Protein AF-A0A2E7D246-F1 (afdb_monomer_lite)

Secondary structure (DSSP, 8-state):
----SHHHHHHHHHHHHHHHHHT--BGGGTTB-SS--S-TT-TTSPEEEEEEGGGTEEEEEEPP-

Radius of gyration: 13.75 Å; chains: 1; bounding box: 28×28×34 Å

pLDDT: mean 88.52, std 11.07, range [58.19, 97.94]

Foldseek 3Di:
DDQDDDVSVVVVVVVVVCCQQAAFFDVVVVRDHNDDDDDPPQPPFDWDWDADPVRPRIGTDGDRD

Sequence (65 aa):
MVFFGRKSLENAVREYVEHYHAERNHQGLGNELIEPVDDPDSVAGRIECRERLGGMLKFYHRRAA

Structure (mmCIF, N/CA/C/O backbone):
data_AF-A0A2E7D246-F1
#
_entry.id   AF-A0A2E7D246-F1
#
loop_
_atom_site.group_PDB
_atom_site.id
_atom_site.type_symbol
_atom_site.label_atom_id
_atom_site.label_alt_id
_atom_site.label_comp_id
_atom_site.label_asym_id
_atom_site.label_entity_id
_atom_site.label_seq_id
_atom_site.pdbx_PDB_ins_code
_atom_site.Cartn_x
_atom_site.Cartn_y
_atom_site.Cartn_z
_atom_site.occupancy
_atom_site.B_iso_or_equiv
_atom_site.auth_seq_id
_atom_site.auth_comp_id
_atom_site.auth_asym_id
_atom_site.auth_atom_id
_atom_site.pdbx_PDB_model_num
ATOM 1 N N . MET A 1 1 ? -10.847 -2.467 6.714 1.00 78.38 1 MET A N 1
ATOM 2 C CA . MET A 1 1 ? -10.015 -2.415 7.937 1.00 78.38 1 MET A CA 1
ATOM 3 C C . MET A 1 1 ? -10.356 -1.144 8.691 1.00 78.38 1 MET A C 1
ATOM 5 O O . MET A 1 1 ? -10.624 -0.142 8.044 1.00 78.38 1 MET A O 1
ATOM 9 N N . VAL A 1 2 ? -10.380 -1.190 10.021 1.00 86.50 2 VAL A N 1
ATOM 10 C CA . VAL A 1 2 ? -10.601 -0.019 10.882 1.00 86.50 2 VAL A CA 1
ATOM 11 C C . VAL A 1 2 ? -9.453 0.030 11.887 1.00 86.50 2 VAL A C 1
ATOM 13 O O . VAL A 1 2 ? -9.123 -0.996 12.481 1.00 86.50 2 VAL A O 1
ATOM 16 N N . PHE A 1 3 ? -8.819 1.193 12.039 1.00 92.19 3 PHE A N 1
ATOM 17 C CA . PHE A 1 3 ? -7.703 1.397 12.965 1.00 92.19 3 PHE A CA 1
ATOM 18 C C . PHE A 1 3 ? -8.236 1.830 14.330 1.00 92.19 3 PHE A C 1
ATOM 20 O O . PHE A 1 3 ? -8.813 2.909 14.470 1.00 92.19 3 PHE A O 1
ATOM 27 N N . PHE A 1 4 ? -8.054 0.987 15.344 1.00 95.25 4 PHE A N 1
ATOM 28 C CA . PHE A 1 4 ? -8.469 1.281 16.711 1.00 95.25 4 PHE A CA 1
ATOM 29 C C . PHE A 1 4 ? -7.304 1.864 17.513 1.00 95.25 4 PHE A C 1
ATOM 31 O O . PHE A 1 4 ? -6.3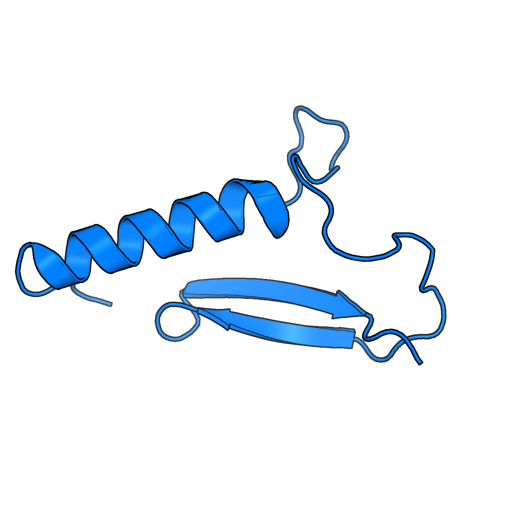81 1.166 17.936 1.00 95.25 4 PHE A O 1
ATOM 38 N N . GLY A 1 5 ? -7.358 3.179 17.727 1.00 96.75 5 GLY A N 1
ATOM 39 C CA . GLY A 1 5 ? -6.381 3.916 18.522 1.00 96.75 5 GLY A CA 1
ATOM 40 C C . GLY A 1 5 ? -5.092 4.264 17.772 1.00 96.75 5 GLY A C 1
ATOM 41 O O . GLY A 1 5 ? -4.768 3.705 16.723 1.0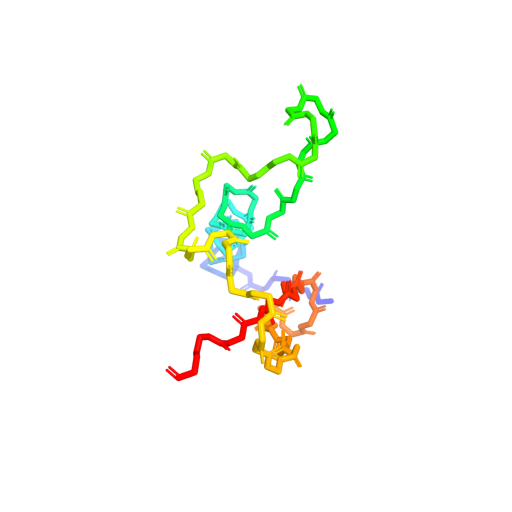0 96.75 5 GLY A O 1
ATOM 42 N N . ARG A 1 6 ? -4.335 5.204 18.351 1.00 97.69 6 ARG A N 1
ATOM 43 C CA . ARG A 1 6 ? -3.162 5.843 17.732 1.00 97.69 6 ARG A CA 1
ATOM 44 C C . ARG A 1 6 ? -2.120 4.847 17.220 1.00 97.69 6 ARG A C 1
ATOM 46 O O . ARG A 1 6 ? -1.727 4.942 16.068 1.00 97.69 6 ARG A O 1
ATOM 53 N N . LYS A 1 7 ? -1.738 3.861 18.037 1.00 97.31 7 LYS A N 1
ATOM 54 C CA . LYS A 1 7 ? -0.701 2.876 17.680 1.00 97.31 7 LYS A CA 1
ATOM 55 C C . LYS A 1 7 ? -1.039 2.095 16.408 1.00 97.31 7 LYS A C 1
ATOM 57 O O . LYS A 1 7 ? -0.158 1.823 15.601 1.00 97.31 7 LYS A O 1
ATOM 62 N N . SER A 1 8 ? -2.311 1.735 16.222 1.00 95.81 8 SER A N 1
ATOM 63 C CA . SER A 1 8 ? -2.737 1.007 15.021 1.00 95.81 8 SER A CA 1
ATOM 64 C C . SER A 1 8 ? -2.667 1.883 13.767 1.00 95.81 8 SER A C 1
ATOM 66 O O . SER A 1 8 ? -2.251 1.401 12.716 1.00 95.81 8 SER A O 1
ATOM 68 N N . LEU A 1 9 ? -2.999 3.173 13.893 1.00 96.25 9 LEU A N 1
ATOM 69 C CA . LEU A 1 9 ? -2.878 4.146 12.810 1.00 96.25 9 LEU A CA 1
ATOM 70 C C . LEU A 1 9 ? -1.410 4.429 12.474 1.00 96.25 9 LEU A C 1
ATOM 72 O O . LEU A 1 9 ? -1.050 4.414 11.305 1.00 96.25 9 LEU A O 1
ATOM 76 N N . GLU A 1 10 ? -0.558 4.634 13.480 1.00 97.94 10 GLU A N 1
ATOM 77 C CA . GLU A 1 10 ? 0.888 4.818 13.294 1.00 97.94 10 GLU A CA 1
ATOM 78 C C . GLU A 1 10 ? 1.506 3.622 12.565 1.00 97.94 10 GLU A C 1
ATOM 80 O O . GLU A 1 10 ? 2.247 3.803 11.601 1.00 97.94 10 GLU A O 1
ATOM 85 N N . ASN A 1 11 ? 1.142 2.399 12.967 1.00 96.75 11 ASN A N 1
ATOM 86 C CA . ASN A 1 11 ? 1.572 1.189 12.276 1.00 96.75 11 ASN A CA 1
ATOM 87 C C . ASN A 1 11 ? 1.109 1.190 10.814 1.00 96.75 11 ASN A C 1
ATOM 89 O O . ASN A 1 11 ? 1.910 0.952 9.922 1.00 96.75 11 ASN A O 1
ATOM 93 N N . ALA A 1 12 ? -0.163 1.496 10.554 1.00 96.94 12 ALA A N 1
ATOM 94 C CA . ALA A 1 12 ? -0.696 1.519 9.196 1.00 96.94 12 ALA A CA 1
ATOM 95 C C . ALA A 1 12 ? -0.023 2.559 8.294 1.00 96.94 12 ALA A C 1
ATOM 97 O O . ALA A 1 12 ? 0.268 2.264 7.138 1.00 96.94 12 ALA A O 1
ATOM 98 N N . VAL A 1 13 ? 0.253 3.754 8.822 1.00 97.44 13 VAL A N 1
ATOM 99 C CA . VAL A 1 13 ? 0.972 4.804 8.092 1.00 97.44 13 VAL A CA 1
ATOM 100 C C . VAL A 1 13 ? 2.402 4.364 7.791 1.00 97.44 13 VAL A C 1
ATOM 102 O O . VAL A 1 13 ? 2.849 4.542 6.663 1.00 97.44 13 VAL A O 1
ATOM 105 N N . ARG A 1 14 ? 3.100 3.743 8.752 1.00 97.75 14 ARG A N 1
ATOM 106 C CA . ARG A 1 14 ? 4.449 3.209 8.520 1.00 97.75 14 ARG A CA 1
ATOM 107 C C . ARG A 1 14 ? 4.450 2.164 7.402 1.00 97.75 14 ARG A C 1
ATOM 109 O O . ARG A 1 14 ? 5.196 2.319 6.442 1.00 97.75 14 ARG A O 1
ATOM 116 N N . GLU A 1 15 ? 3.570 1.163 7.484 1.00 97.50 15 GLU A N 1
ATOM 117 C CA . GLU A 1 15 ? 3.456 0.123 6.448 1.00 97.50 15 GLU A CA 1
ATOM 118 C C . GLU A 1 15 ? 3.107 0.712 5.073 1.00 97.50 15 GLU A C 1
ATOM 120 O O . GLU A 1 15 ? 3.599 0.239 4.052 1.00 97.50 15 GLU A O 1
ATOM 125 N N . TYR A 1 16 ? 2.268 1.753 5.036 1.00 96.69 16 TYR A N 1
ATOM 126 C CA . TYR A 1 16 ? 1.933 2.451 3.797 1.00 96.69 16 TYR A CA 1
ATOM 127 C C . TYR A 1 16 ? 3.137 3.178 3.197 1.00 96.69 16 TYR A C 1
ATOM 129 O O . TYR A 1 16 ? 3.351 3.081 1.994 1.00 96.69 16 TYR A O 1
ATOM 137 N N . VAL A 1 17 ? 3.917 3.904 4.003 1.00 97.38 17 VAL A N 1
ATOM 138 C CA . VAL A 1 17 ? 5.092 4.644 3.515 1.00 97.38 17 VAL A CA 1
ATOM 139 C C . VAL A 1 17 ? 6.157 3.686 2.984 1.00 97.38 17 VAL A C 1
ATOM 141 O O . VAL A 1 17 ? 6.689 3.915 1.901 1.00 97.38 17 VAL A O 1
ATOM 144 N N . GLU A 1 18 ? 6.412 2.585 3.692 1.00 96.25 18 GLU A N 1
ATOM 145 C CA . GLU A 1 18 ? 7.326 1.538 3.221 1.00 96.25 18 GLU A CA 1
ATOM 146 C C . GLU A 1 18 ? 6.853 0.936 1.891 1.00 96.25 18 GLU A C 1
ATOM 148 O O . GLU A 1 18 ? 7.626 0.860 0.939 1.00 96.25 18 GLU A O 1
ATOM 153 N N . HIS A 1 19 ? 5.568 0.572 1.786 1.00 95.94 19 HIS A N 1
ATOM 154 C CA . HIS A 1 19 ? 4.992 0.063 0.535 1.00 95.94 19 HIS A CA 1
ATOM 155 C C . HIS A 1 19 ? 5.086 1.093 -0.597 1.00 95.94 19 HIS A C 1
ATOM 157 O O . HIS A 1 19 ? 5.424 0.752 -1.729 1.00 95.94 19 HIS A O 1
ATOM 163 N N . TYR A 1 20 ? 4.827 2.364 -0.294 1.00 95.62 20 TYR A N 1
ATOM 164 C CA . TYR A 1 20 ? 4.853 3.445 -1.270 1.00 95.62 20 TYR A CA 1
ATOM 165 C C . TYR A 1 20 ? 6.245 3.633 -1.881 1.00 95.62 20 TYR A C 1
ATOM 167 O O . TYR A 1 20 ? 6.340 3.793 -3.094 1.00 95.62 20 TYR A O 1
ATOM 175 N N . HIS A 1 21 ? 7.315 3.602 -1.084 1.00 95.12 21 HIS A N 1
ATOM 176 C CA . HIS A 1 21 ? 8.669 3.785 -1.614 1.00 95.12 21 HIS A CA 1
ATOM 177 C C . HIS A 1 21 ? 9.209 2.530 -2.306 1.00 95.12 21 HIS A C 1
ATOM 179 O O . HIS A 1 21 ? 9.774 2.635 -3.397 1.00 95.12 21 HIS A O 1
ATOM 185 N N . ALA A 1 22 ? 9.007 1.361 -1.699 1.00 92.88 22 ALA A N 1
ATOM 186 C CA . ALA A 1 22 ? 9.737 0.151 -2.066 1.00 92.88 22 ALA A CA 1
ATOM 187 C C . ALA A 1 22 ? 8.937 -0.867 -2.890 1.00 92.88 22 ALA A C 1
ATOM 189 O O . ALA A 1 22 ? 9.520 -1.765 -3.488 1.00 92.88 22 ALA A O 1
ATOM 190 N N . GLU A 1 23 ? 7.606 -0.777 -2.912 1.00 93.69 23 GLU A N 1
ATOM 191 C CA . GLU A 1 23 ? 6.749 -1.847 -3.445 1.00 93.69 23 GLU A CA 1
ATOM 192 C C . GLU A 1 23 ? 5.690 -1.346 -4.454 1.00 93.69 23 GLU A C 1
ATOM 194 O O . GLU A 1 23 ? 5.010 -2.147 -5.101 1.00 93.69 23 GLU A O 1
ATOM 199 N N . ARG A 1 24 ? 5.531 -0.026 -4.631 1.00 93.31 24 ARG A N 1
ATOM 200 C CA . ARG A 1 24 ? 4.554 0.574 -5.553 1.00 93.31 24 ARG A CA 1
ATOM 201 C C . ARG A 1 24 ? 5.234 1.327 -6.690 1.00 93.31 24 ARG A C 1
ATOM 203 O O . ARG A 1 24 ? 5.949 2.290 -6.456 1.00 93.31 24 ARG A O 1
ATOM 210 N N . ASN A 1 25 ? 4.908 0.952 -7.923 1.00 91.81 25 ASN A N 1
ATOM 21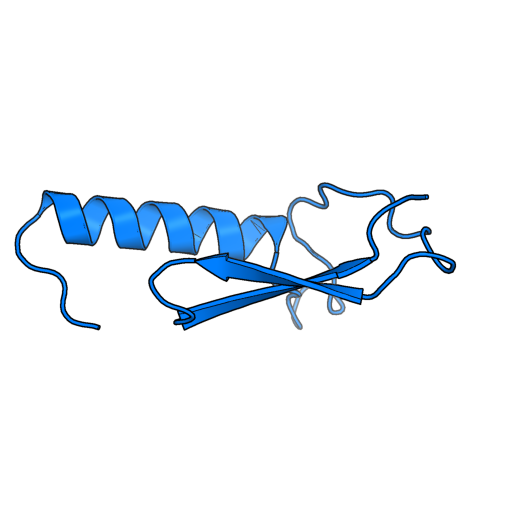1 C CA . ASN A 1 25 ? 5.354 1.674 -9.112 1.00 91.81 25 ASN A CA 1
ATOM 212 C C . ASN A 1 25 ? 4.666 3.038 -9.229 1.00 91.81 25 ASN A C 1
ATOM 214 O O . ASN A 1 25 ? 3.449 3.156 -9.031 1.00 91.81 25 ASN A O 1
ATOM 218 N N . HIS A 1 26 ? 5.433 4.055 -9.622 1.00 93.94 26 HIS A N 1
ATOM 219 C CA . HIS A 1 26 ? 4.942 5.427 -9.743 1.00 93.94 26 HIS A CA 1
ATOM 220 C C . HIS A 1 26 ? 4.892 5.875 -11.196 1.00 93.94 26 HIS A C 1
ATOM 222 O O . HIS A 1 26 ? 5.912 5.950 -11.874 1.00 93.94 26 HIS A O 1
ATOM 228 N N . GLN A 1 27 ? 3.706 6.257 -11.673 1.00 94.69 27 GLN A N 1
ATOM 229 C CA . GLN A 1 27 ? 3.522 6.726 -13.055 1.00 94.69 27 GLN A CA 1
ATOM 230 C C . GLN A 1 27 ? 4.371 7.964 -13.377 1.00 94.69 27 GLN A C 1
ATOM 232 O O . GLN A 1 27 ? 4.899 8.078 -14.478 1.00 94.69 27 GLN A O 1
ATOM 237 N N . GLY A 1 28 ? 4.548 8.866 -12.404 1.00 95.56 28 GLY A N 1
ATOM 238 C CA . GLY A 1 28 ? 5.416 10.040 -12.545 1.00 95.56 28 GLY A CA 1
ATOM 239 C C . GLY A 1 28 ? 6.913 9.717 -12.614 1.00 95.56 28 GLY A C 1
ATOM 240 O O . GLY A 1 28 ? 7.694 10.596 -12.954 1.00 95.56 28 GLY A O 1
ATOM 241 N N . LEU A 1 29 ? 7.300 8.472 -12.320 1.00 93.56 29 LEU A N 1
ATOM 242 C CA . LEU A 1 29 ? 8.670 7.955 -12.376 1.00 93.56 29 LEU A CA 1
ATOM 243 C C . LEU A 1 29 ? 8.795 6.841 -13.426 1.00 93.56 29 LEU A C 1
ATOM 245 O O . LEU A 1 29 ? 9.517 5.876 -13.231 1.00 93.56 29 LEU A O 1
ATOM 249 N N . GLY A 1 30 ? 8.016 6.898 -14.510 1.00 94.81 30 GLY A N 1
ATOM 250 C CA . GLY A 1 30 ? 8.104 5.885 -15.568 1.00 94.81 30 GLY A CA 1
ATOM 251 C C . GLY A 1 30 ? 7.624 4.486 -15.160 1.00 94.81 30 GLY A C 1
ATOM 252 O O . GLY A 1 30 ? 7.982 3.512 -15.811 1.00 94.81 30 GLY A O 1
ATOM 253 N N . ASN A 1 31 ? 6.776 4.379 -14.130 1.00 91.69 31 ASN A N 1
ATOM 254 C CA . ASN A 1 31 ? 6.375 3.121 -13.484 1.00 91.69 31 ASN A CA 1
ATOM 255 C C . ASN A 1 31 ? 7.520 2.383 -12.774 1.00 91.69 31 ASN A C 1
ATOM 257 O O . ASN A 1 31 ? 7.446 1.166 -12.611 1.00 91.69 31 ASN A O 1
ATOM 261 N N . GLU A 1 32 ? 8.525 3.110 -12.300 1.00 90.50 32 GLU A N 1
ATOM 262 C CA . GLU A 1 32 ? 9.590 2.565 -11.462 1.00 90.50 32 GLU A CA 1
ATOM 263 C C . GLU A 1 32 ? 9.270 2.722 -9.965 1.00 90.50 32 GLU A C 1
ATOM 265 O O . GLU A 1 32 ? 8.402 3.511 -9.559 1.00 90.50 32 GLU A O 1
ATOM 270 N N . LEU A 1 33 ? 9.962 1.926 -9.148 1.00 90.75 33 LEU A N 1
ATOM 271 C CA . LEU A 1 33 ? 9.987 2.058 -7.691 1.00 90.75 33 LEU A CA 1
ATOM 272 C C . LEU A 1 33 ? 10.884 3.236 -7.296 1.00 90.75 33 LEU A C 1
ATOM 274 O O . LEU A 1 33 ? 11.856 3.532 -7.985 1.00 90.75 33 LEU A O 1
ATOM 278 N N . ILE A 1 34 ? 10.587 3.884 -6.166 1.00 93.69 34 ILE A N 1
ATOM 279 C CA . ILE A 1 34 ? 11.464 4.940 -5.628 1.00 93.69 34 ILE A CA 1
ATOM 280 C C . ILE A 1 34 ? 12.723 4.303 -5.026 1.00 93.69 34 ILE A C 1
ATOM 282 O O . ILE A 1 34 ? 13.829 4.782 -5.256 1.00 93.69 34 ILE A O 1
ATOM 286 N N . GLU A 1 35 ? 12.547 3.211 -4.279 1.00 92.25 35 GLU A N 1
ATOM 287 C CA . GLU A 1 35 ? 13.618 2.464 -3.615 1.00 92.25 35 GLU A CA 1
ATOM 288 C C . GLU A 1 35 ? 13.519 0.974 -3.990 1.00 92.25 35 GLU A C 1
ATOM 290 O O . GLU A 1 35 ? 12.899 0.194 -3.266 1.00 92.25 35 GLU A O 1
ATOM 295 N N . PRO A 1 36 ? 14.066 0.551 -5.143 1.00 82.62 36 PRO A N 1
ATOM 296 C CA . PRO A 1 36 ? 14.030 -0.852 -5.547 1.00 82.62 36 PRO A CA 1
ATOM 297 C C . PRO A 1 36 ? 14.835 -1.729 -4.572 1.00 82.62 36 PRO A C 1
ATOM 299 O O . PRO A 1 36 ? 15.986 -1.428 -4.258 1.00 82.62 36 PRO A O 1
ATOM 302 N N . VAL A 1 37 ? 14.218 -2.813 -4.087 1.00 72.69 37 VAL A N 1
ATOM 303 C CA . VAL A 1 37 ? 14.795 -3.708 -3.058 1.00 72.69 37 VAL A CA 1
ATOM 304 C C . VAL A 1 37 ? 15.335 -5.019 -3.646 1.00 72.69 37 VAL A C 1
ATOM 306 O O . VAL A 1 37 ? 16.218 -5.632 -3.053 1.00 72.69 37 VAL A O 1
ATOM 309 N N . ASP A 1 38 ? 14.842 -5.429 -4.817 1.00 67.38 38 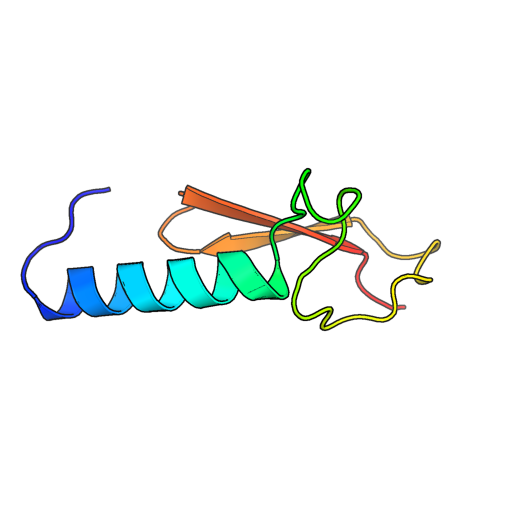ASP A N 1
ATOM 310 C CA . ASP A 1 38 ? 15.238 -6.657 -5.517 1.00 67.38 38 ASP A CA 1
ATOM 311 C C . ASP A 1 38 ? 15.911 -6.334 -6.858 1.00 67.38 38 ASP A C 1
ATOM 313 O O . ASP A 1 38 ? 15.693 -5.264 -7.428 1.00 67.38 38 ASP A O 1
ATOM 317 N N . ASP A 1 39 ? 16.697 -7.283 -7.374 1.00 63.62 39 ASP A N 1
ATOM 318 C CA . ASP A 1 39 ? 17.273 -7.205 -8.717 1.00 63.62 39 ASP A CA 1
ATOM 319 C C . ASP A 1 39 ? 16.134 -7.178 -9.764 1.00 63.62 39 ASP A C 1
ATOM 321 O O . ASP A 1 39 ? 15.404 -8.175 -9.899 1.00 63.62 39 ASP A O 1
ATOM 325 N N . PRO A 1 40 ? 15.929 -6.056 -10.484 1.00 58.19 40 PRO A N 1
ATOM 326 C CA . PRO A 1 40 ? 14.846 -5.917 -11.458 1.00 58.19 40 PRO A CA 1
ATOM 327 C C . PRO A 1 40 ? 14.937 -6.940 -12.605 1.00 58.19 40 PRO A C 1
ATOM 329 O O . PRO A 1 40 ? 13.936 -7.170 -13.288 1.00 58.19 40 PRO A O 1
ATOM 332 N N . ASP A 1 41 ? 16.084 -7.610 -12.772 1.00 58.25 41 ASP A N 1
ATOM 333 C CA . ASP A 1 41 ? 16.360 -8.563 -13.848 1.00 58.25 41 ASP A CA 1
ATOM 334 C C . ASP A 1 41 ? 16.040 -10.032 -13.498 1.00 58.25 41 ASP A C 1
ATOM 336 O O . ASP A 1 41 ? 16.371 -10.951 -14.255 1.00 58.25 41 ASP A O 1
ATOM 340 N N . SER A 1 42 ? 15.334 -10.306 -12.391 1.00 63.59 42 SER A N 1
ATOM 341 C CA . SER A 1 42 ? 14.833 -11.657 -12.074 1.00 63.59 42 SER A CA 1
ATOM 342 C C . SER A 1 42 ? 13.670 -12.071 -12.997 1.00 63.59 42 SER A C 1
ATOM 344 O O . SER A 1 42 ? 12.500 -12.156 -12.614 1.00 63.59 42 SER A O 1
ATOM 346 N N . VAL A 1 43 ? 13.978 -12.363 -14.263 1.00 66.00 43 VAL A N 1
ATOM 347 C CA . VAL A 1 43 ? 12.991 -12.755 -15.288 1.00 66.00 43 VAL A CA 1
ATOM 348 C C . VAL A 1 43 ? 12.496 -14.201 -15.094 1.00 66.00 43 VAL A C 1
ATOM 350 O O . VAL A 1 43 ? 11.444 -14.576 -15.615 1.00 66.00 43 VAL A O 1
ATOM 353 N N . ALA A 1 44 ? 13.195 -15.020 -14.300 1.00 73.44 44 ALA A N 1
ATOM 354 C CA . ALA A 1 44 ? 12.924 -16.456 -14.148 1.00 73.44 44 ALA A CA 1
ATOM 355 C C . ALA A 1 44 ? 12.183 -16.859 -12.851 1.00 73.44 44 ALA A C 1
ATOM 357 O O . ALA A 1 44 ? 11.866 -18.034 -12.673 1.00 73.44 44 ALA A O 1
ATOM 358 N N . GLY A 1 45 ? 11.877 -15.915 -11.953 1.00 78.31 45 GLY A N 1
ATOM 359 C CA . GLY A 1 45 ? 11.274 -16.210 -10.646 1.00 78.31 45 GLY A CA 1
ATOM 360 C C . GLY A 1 45 ? 9.760 -16.470 -10.655 1.00 78.31 45 GLY A C 1
ATOM 361 O O . GLY A 1 45 ? 9.021 -15.924 -11.483 1.00 78.31 45 GLY A O 1
ATOM 362 N N . ARG A 1 46 ? 9.276 -17.261 -9.680 1.00 86.50 46 ARG A N 1
ATOM 363 C CA . ARG A 1 46 ? 7.836 -17.416 -9.394 1.00 86.50 46 ARG A CA 1
ATOM 364 C C . ARG A 1 46 ? 7.266 -16.078 -8.923 1.00 86.50 46 ARG A C 1
ATOM 366 O O . ARG A 1 46 ? 7.855 -15.431 -8.062 1.00 86.50 46 ARG A O 1
ATOM 373 N N . ILE A 1 47 ? 6.098 -15.703 -9.448 1.00 88.75 47 ILE A N 1
ATOM 374 C CA . ILE A 1 47 ? 5.359 -14.536 -8.957 1.00 88.75 47 ILE A CA 1
ATOM 375 C C . ILE A 1 47 ? 4.762 -14.873 -7.588 1.00 88.75 47 ILE A C 1
ATOM 377 O O . ILE A 1 47 ? 3.957 -15.801 -7.461 1.00 88.75 47 ILE A O 1
ATOM 381 N N . GLU A 1 48 ? 5.146 -14.104 -6.579 1.00 90.31 48 GLU A N 1
ATOM 382 C CA . GLU A 1 48 ? 4.636 -14.174 -5.216 1.00 90.31 48 GLU A CA 1
ATOM 383 C C . GLU A 1 48 ? 3.974 -12.846 -4.833 1.00 90.31 48 GLU A C 1
ATOM 385 O O . GLU A 1 48 ? 4.345 -11.771 -5.310 1.00 90.31 48 GLU A O 1
ATOM 390 N N . CYS A 1 49 ? 2.961 -12.928 -3.971 1.00 92.31 49 CYS A N 1
ATOM 391 C CA . CYS A 1 49 ? 2.275 -11.762 -3.433 1.00 92.31 49 CYS A CA 1
ATOM 392 C C . CYS A 1 49 ? 2.650 -11.599 -1.964 1.00 92.31 49 CYS A C 1
ATOM 394 O O . CYS A 1 49 ? 2.405 -12.497 -1.157 1.00 92.31 49 CYS A O 1
ATOM 396 N N . ARG A 1 50 ? 3.225 -10.448 -1.622 1.00 92.12 50 ARG A N 1
ATOM 397 C CA . ARG A 1 50 ? 3.386 -10.012 -0.240 1.00 92.12 50 ARG A CA 1
ATOM 398 C C . ARG A 1 50 ? 2.214 -9.106 0.109 1.00 92.12 50 ARG A C 1
ATOM 400 O O . ARG A 1 50 ? 1.950 -8.127 -0.588 1.00 92.12 50 ARG A O 1
ATOM 407 N N . GLU A 1 51 ? 1.515 -9.442 1.185 1.00 95.81 51 GLU A N 1
ATOM 408 C CA . GLU A 1 51 ? 0.366 -8.681 1.665 1.00 95.81 51 GLU A CA 1
ATOM 409 C C . GLU A 1 51 ? 0.675 -8.038 3.018 1.00 95.81 51 GLU A C 1
ATOM 411 O O . GLU A 1 51 ? 1.237 -8.676 3.909 1.00 95.81 51 GLU A O 1
ATOM 416 N N . ARG A 1 52 ? 0.262 -6.780 3.191 1.00 95.25 52 ARG A N 1
ATOM 417 C CA . ARG A 1 52 ? 0.302 -6.062 4.473 1.00 95.25 52 ARG A CA 1
ATOM 418 C C . ARG A 1 52 ? -1.094 -5.542 4.811 1.00 95.25 52 ARG A C 1
ATOM 420 O O . ARG A 1 52 ? -1.958 -5.417 3.940 1.00 95.25 52 ARG A O 1
ATOM 427 N N . LEU A 1 53 ? -1.323 -5.240 6.091 1.00 94.88 53 LEU A N 1
ATOM 428 C CA . LEU A 1 53 ? -2.581 -4.658 6.584 1.00 94.88 53 LEU A CA 1
ATOM 429 C C . LEU A 1 53 ? -3.829 -5.443 6.126 1.00 94.88 53 LEU A C 1
ATOM 431 O O . LEU A 1 53 ? -4.803 -4.870 5.638 1.00 94.88 53 LEU A O 1
ATOM 435 N N . GLY A 1 54 ? -3.796 -6.772 6.272 1.00 92.75 54 GLY A N 1
ATOM 436 C CA . GLY A 1 54 ? -4.927 -7.642 5.930 1.00 92.75 54 GLY A CA 1
ATOM 437 C C . GLY A 1 54 ? -5.289 -7.633 4.441 1.00 92.75 54 GLY A C 1
ATOM 438 O O . GLY A 1 54 ? -6.469 -7.702 4.106 1.00 92.75 54 GLY A O 1
ATOM 439 N N . GLY A 1 55 ? -4.292 -7.486 3.562 1.00 94.31 55 GLY A N 1
ATOM 440 C CA . GLY A 1 55 ? -4.466 -7.525 2.107 1.00 94.31 55 GLY A CA 1
ATOM 441 C C . GLY A 1 55 ? -4.781 -6.175 1.463 1.00 94.31 55 GLY A C 1
ATOM 442 O O . GLY A 1 55 ? -5.028 -6.126 0.260 1.00 94.31 55 GLY A O 1
ATOM 443 N N . MET A 1 56 ? -4.771 -5.083 2.234 1.00 93.56 56 MET A N 1
ATOM 444 C CA . MET A 1 56 ? -4.987 -3.733 1.704 1.00 93.56 56 MET A CA 1
ATOM 445 C C . MET A 1 56 ? -3.811 -3.254 0.852 1.00 93.56 56 MET A C 1
ATOM 447 O O . MET A 1 56 ? -4.016 -2.570 -0.148 1.00 93.56 56 MET A O 1
ATOM 451 N N . LEU A 1 57 ? -2.593 -3.624 1.244 1.00 96.06 57 LEU A N 1
ATOM 452 C CA . LEU A 1 57 ? -1.383 -3.360 0.477 1.00 96.06 57 LEU A CA 1
ATOM 453 C C . LEU A 1 57 ? -0.902 -4.685 -0.093 1.00 96.06 57 LEU A C 1
ATOM 455 O O . LEU A 1 57 ? -0.703 -5.645 0.656 1.00 96.06 57 LEU A O 1
ATOM 459 N N . LYS A 1 58 ? -0.750 -4.730 -1.414 1.00 95.50 58 LYS A N 1
ATOM 460 C CA . LYS A 1 58 ? -0.270 -5.904 -2.136 1.00 95.50 58 LYS A CA 1
ATOM 461 C C . LYS A 1 58 ? 0.940 -5.524 -2.962 1.00 95.50 58 LYS A C 1
ATOM 463 O O . LYS A 1 58 ? 0.930 -4.502 -3.649 1.00 95.50 58 LYS A O 1
ATOM 468 N N . PHE A 1 59 ? 1.949 -6.375 -2.907 1.00 92.56 59 PHE A N 1
ATOM 469 C CA . PHE A 1 59 ? 3.141 -6.276 -3.724 1.00 92.56 59 PHE A CA 1
ATOM 470 C C . PHE A 1 59 ? 3.361 -7.597 -4.441 1.00 92.56 59 PHE A C 1
ATOM 472 O O . PHE A 1 59 ? 3.509 -8.643 -3.807 1.00 92.56 59 PHE A O 1
ATOM 479 N N . TYR A 1 60 ? 3.343 -7.549 -5.767 1.00 90.12 60 TYR A N 1
ATOM 480 C CA . TYR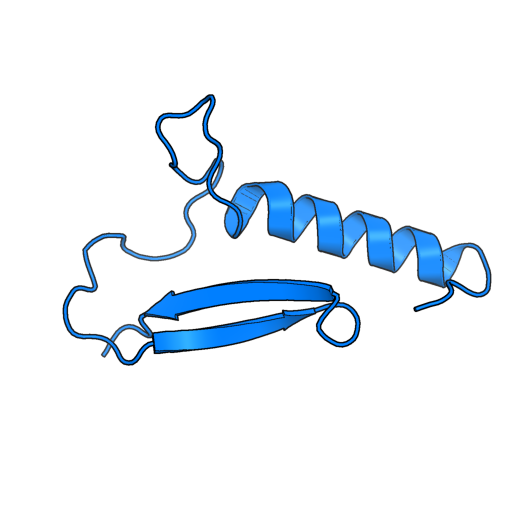 A 1 60 ? 3.615 -8.706 -6.603 1.00 90.12 60 TYR A CA 1
ATOM 481 C C . TYR A 1 60 ? 5.054 -8.614 -7.081 1.00 90.12 60 TYR A C 1
ATOM 483 O O . TYR A 1 60 ? 5.414 -7.662 -7.767 1.00 90.12 60 TYR A O 1
ATOM 491 N N . HIS A 1 61 ? 5.854 -9.608 -6.720 1.00 85.62 61 HIS A N 1
ATOM 492 C CA . HIS A 1 61 ? 7.273 -9.659 -7.048 1.00 85.62 61 HIS A CA 1
ATOM 493 C C . HIS A 1 61 ? 7.650 -11.053 -7.525 1.00 85.62 61 HIS A C 1
ATOM 495 O O . HIS A 1 61 ? 6.911 -12.019 -7.317 1.00 85.62 61 HIS A O 1
ATOM 501 N N . ARG A 1 62 ? 8.792 -11.154 -8.200 1.00 85.12 62 ARG A N 1
ATOM 502 C CA . ARG A 1 62 ? 9.365 -12.438 -8.592 1.00 85.12 62 ARG A CA 1
ATOM 503 C C . ARG A 1 62 ? 10.430 -12.817 -7.586 1.00 85.12 62 ARG A C 1
ATOM 505 O O . ARG A 1 62 ? 11.423 -12.114 -7.445 1.00 85.12 62 ARG A O 1
ATOM 512 N N . ARG A 1 63 ? 10.234 -13.944 -6.909 1.00 77.31 63 ARG A N 1
ATOM 513 C CA . ARG A 1 63 ? 11.240 -14.478 -5.995 1.00 77.31 63 ARG A CA 1
ATOM 514 C C . ARG A 1 63 ? 12.488 -14.872 -6.791 1.00 77.31 63 ARG A C 1
ATOM 516 O O . ARG A 1 63 ? 12.370 -15.653 -7.737 1.00 77.31 63 ARG A O 1
ATOM 523 N N . ALA A 1 64 ? 13.651 -14.333 -6.426 1.00 70.25 64 ALA A N 1
ATOM 524 C CA . ALA A 1 64 ? 14.934 -14.767 -6.979 1.00 70.25 64 ALA A CA 1
ATOM 525 C C . ALA A 1 64 ? 15.139 -16.276 -6.731 1.00 70.25 64 ALA A C 1
ATOM 527 O O . ALA A 1 64 ? 14.713 -16.792 -5.692 1.00 70.25 64 ALA A O 1
ATOM 528 N N . ALA A 1 65 ? 15.705 -1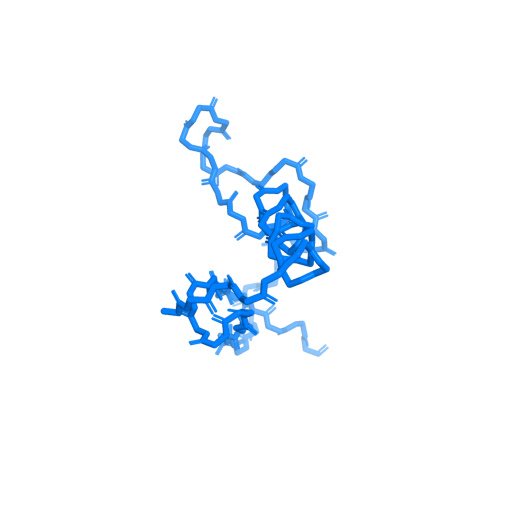6.971 -7.723 1.00 60.19 65 ALA A N 1
ATOM 529 C CA . ALA A 1 65 ? 15.913 -18.422 -7.701 1.00 60.19 65 ALA A CA 1
ATOM 530 C C . ALA A 1 65 ? 16.918 -18.858 -6.626 1.00 60.19 65 ALA A C 1
ATOM 532 O O . ALA A 1 65 ? 17.908 -18.123 -6.413 1.00 60.19 65 ALA A O 1
#